Protein AF-A0A6G6WIY3-F1 (afdb_monomer_lite)

Sequence (70 aa):
MSASMGSATVVVPEGWAANCDRLNPGTGRLRNQLPATAAPGCPTLVLRGQLGAGTLTLRHANRWDRRRGG

Organism: NCBI:txid2712223

pLDDT: mean 87.36, std 13.0, range [42.19, 97.31]

Secondary structure (DSSP, 8-state):
-----EEEEEEE-TT-EEEEEEEE-TTSEEEE-S-SSPPTT--EEEEEEE--SEEEEEEEPPTTHHHH--

Foldseek 3Di:
DDQDEEEDEDEDAPQEAEDCVQEAAVLDEEAEPGDNDGHVPYYYHYDHDYHGHYYYYYYYDDPVNVVVVD

Structure (mmCIF, N/CA/C/O backbone):
data_AF-A0A6G6WIY3-F1
#
_entry.id   AF-A0A6G6WIY3-F1
#
loop_
_atom_site.group_PDB
_atom_site.id
_atom_site.type_symbol
_atom_site.label_atom_id
_atom_site.label_alt_id
_atom_site.label_comp_id
_atom_site.label_asym_id
_atom_site.label_entity_id
_atom_site.label_seq_id
_atom_site.pdbx_PDB_ins_code
_atom_site.Cartn_x
_atom_site.Cartn_y
_atom_site.Cartn_z
_atom_site.occupancy
_atom_site.B_iso_or_equiv
_atom_site.auth_seq_id
_atom_site.auth_comp_id
_atom_site.auth_asym_id
_atom_site.auth_atom_id
_atom_site.pdbx_PDB_model_num
ATOM 1 N N . MET A 1 1 ? 8.082 -0.066 -25.510 1.00 42.19 1 MET A N 1
ATOM 2 C CA . MET A 1 1 ? 7.893 -0.725 -24.198 1.00 42.19 1 MET A CA 1
ATOM 3 C C . MET A 1 1 ? 8.483 0.193 -23.138 1.00 42.19 1 MET A C 1
ATOM 5 O O . MET A 1 1 ? 9.668 0.476 -23.227 1.00 42.19 1 MET A O 1
ATOM 9 N N . SER A 1 2 ? 7.681 0.738 -22.218 1.00 51.31 2 SER A N 1
ATOM 10 C CA . SER A 1 2 ? 8.212 1.578 -21.133 1.00 51.31 2 SER A CA 1
ATOM 11 C C . SER A 1 2 ? 8.623 0.678 -19.972 1.00 51.31 2 SER A C 1
ATOM 13 O O . SER A 1 2 ? 7.768 0.073 -19.327 1.00 51.31 2 SER A O 1
ATOM 15 N N . ALA A 1 3 ? 9.927 0.540 -19.739 1.00 53.03 3 ALA A N 1
ATOM 16 C CA . ALA A 1 3 ? 10.449 -0.049 -18.514 1.00 53.03 3 ALA A CA 1
ATOM 17 C C . ALA A 1 3 ? 10.606 1.080 -17.490 1.00 53.03 3 ALA A C 1
ATOM 19 O O . ALA A 1 3 ? 11.678 1.659 -17.342 1.00 53.03 3 ALA A O 1
ATOM 20 N N . SER A 1 4 ? 9.517 1.452 -16.818 1.00 61.28 4 SER A N 1
ATOM 21 C CA . SER A 1 4 ? 9.586 2.402 -15.709 1.00 61.28 4 SER A CA 1
ATOM 22 C C . SER A 1 4 ? 10.265 1.716 -14.524 1.00 61.28 4 SER A C 1
ATOM 24 O O . SER A 1 4 ? 9.654 0.864 -13.870 1.00 61.28 4 SER A O 1
ATOM 26 N N . MET A 1 5 ? 11.534 2.060 -14.294 1.00 69.75 5 MET A N 1
ATOM 27 C CA . MET A 1 5 ? 12.301 1.630 -13.129 1.00 69.75 5 MET A CA 1
ATOM 28 C C . MET A 1 5 ? 12.168 2.646 -11.998 1.00 69.75 5 MET A C 1
ATOM 30 O O . MET A 1 5 ? 12.446 3.826 -12.194 1.00 69.75 5 MET A O 1
ATOM 34 N N . GLY A 1 6 ? 11.743 2.205 -10.813 1.00 77.75 6 GLY A N 1
ATOM 35 C CA . GLY A 1 6 ? 11.586 3.113 -9.677 1.00 77.75 6 GLY A CA 1
ATOM 36 C C . GLY A 1 6 ? 11.082 2.449 -8.403 1.00 77.75 6 GLY A C 1
ATOM 37 O O . GLY A 1 6 ? 10.535 1.344 -8.416 1.00 77.75 6 GLY A O 1
ATOM 38 N N . SER A 1 7 ? 11.278 3.127 -7.276 1.00 88.38 7 SER A N 1
ATOM 39 C CA . SER A 1 7 ? 10.704 2.736 -5.992 1.00 88.38 7 SER A CA 1
ATOM 40 C C . SER A 1 7 ? 9.678 3.766 -5.534 1.00 88.38 7 SER A C 1
ATOM 42 O O . SER A 1 7 ? 9.873 4.971 -5.673 1.00 88.38 7 SER A O 1
ATOM 44 N N . ALA A 1 8 ? 8.569 3.279 -4.985 1.00 90.69 8 ALA A N 1
ATOM 45 C CA . ALA A 1 8 ? 7.515 4.106 -4.420 1.00 90.69 8 ALA A CA 1
ATOM 46 C C . ALA A 1 8 ? 7.185 3.610 -3.012 1.00 90.69 8 ALA A C 1
ATOM 48 O O . ALA A 1 8 ? 7.100 2.405 -2.767 1.00 90.69 8 ALA A O 1
ATOM 49 N N . THR A 1 9 ? 6.999 4.542 -2.079 1.00 94.00 9 THR A N 1
ATOM 50 C CA . THR A 1 9 ? 6.514 4.234 -0.731 1.00 94.00 9 THR A CA 1
ATOM 51 C C . THR A 1 9 ? 5.199 4.955 -0.505 1.00 94.00 9 THR A C 1
ATOM 53 O O . THR A 1 9 ? 5.158 6.181 -0.541 1.00 94.00 9 THR A O 1
ATOM 56 N N . VAL A 1 10 ? 4.139 4.193 -0.258 1.00 93.69 10 VAL A N 1
ATOM 57 C CA . VAL A 1 10 ? 2.843 4.720 0.165 1.00 93.69 10 VAL A CA 1
ATOM 58 C C . VAL A 1 10 ? 2.800 4.654 1.682 1.00 93.69 10 VAL A C 1
ATOM 60 O O . VAL A 1 10 ? 2.930 3.583 2.283 1.00 93.69 10 VAL A O 1
ATOM 63 N N . VAL A 1 11 ? 2.642 5.823 2.290 1.00 94.81 11 VAL A N 1
ATOM 64 C CA . VAL A 1 11 ? 2.535 5.984 3.735 1.00 94.81 11 VAL A CA 1
ATOM 65 C C . VAL A 1 11 ? 1.092 6.329 4.072 1.00 94.81 11 VAL A C 1
ATOM 67 O O . VAL A 1 11 ? 0.551 7.283 3.520 1.00 94.81 11 VAL A O 1
ATOM 70 N N . VAL A 1 12 ? 0.476 5.566 4.973 1.00 93.19 12 VAL A N 1
ATOM 71 C CA . VAL A 1 12 ? -0.915 5.780 5.408 1.00 93.19 12 VAL A CA 1
ATOM 72 C C . VAL A 1 12 ? -1.012 6.024 6.916 1.00 93.19 12 VAL A C 1
ATOM 74 O O . VAL A 1 12 ? -0.104 5.629 7.657 1.00 93.19 12 VAL A O 1
ATOM 77 N N . PRO A 1 13 ? -2.099 6.646 7.404 1.00 92.69 13 PRO A N 1
ATOM 78 C CA . PRO A 1 13 ? -2.374 6.730 8.835 1.00 92.69 13 PRO A CA 1
ATOM 79 C C . PRO A 1 13 ? -2.436 5.350 9.507 1.00 92.69 13 PRO A C 1
ATOM 81 O O . PRO A 1 13 ? -2.611 4.324 8.847 1.00 92.69 13 PRO A O 1
ATOM 84 N N . GLU A 1 14 ? -2.282 5.318 10.831 1.00 92.75 14 GLU A N 1
ATOM 85 C CA . GLU A 1 14 ? -2.486 4.091 11.613 1.00 92.75 14 GLU A CA 1
ATOM 86 C C . GLU A 1 14 ? -3.926 3.571 11.485 1.00 92.75 14 GLU A C 1
ATOM 88 O O . GLU A 1 14 ? -4.857 4.332 11.227 1.00 92.75 14 GLU A O 1
ATOM 93 N N . GLY A 1 15 ? -4.100 2.254 11.624 1.00 94.38 15 GLY A N 1
ATOM 94 C CA . GLY A 1 15 ? -5.403 1.583 11.538 1.00 94.38 15 GLY A CA 1
ATOM 95 C C . GLY A 1 15 ? -5.893 1.288 10.116 1.00 94.38 15 GLY A C 1
ATOM 96 O O . GLY A 1 15 ? -6.805 0.484 9.944 1.00 94.38 15 GLY A O 1
ATOM 97 N N . TRP A 1 16 ? -5.283 1.878 9.087 1.00 96.44 16 TRP A N 1
ATOM 98 C CA . TRP A 1 16 ? -5.617 1.594 7.689 1.00 96.44 16 TRP A CA 1
ATOM 99 C C . TRP A 1 16 ? -5.110 0.218 7.246 1.00 96.44 16 TRP A C 1
ATOM 101 O O . TRP A 1 16 ? -4.071 -0.249 7.706 1.00 96.44 16 TRP A O 1
ATOM 111 N N . ALA A 1 17 ? -5.806 -0.392 6.290 1.00 97.31 17 ALA A N 1
ATOM 112 C CA . ALA A 1 17 ? -5.388 -1.635 5.643 1.00 97.31 17 ALA A CA 1
ATOM 113 C C . ALA A 1 17 ? -5.121 -1.442 4.150 1.00 97.31 17 ALA A C 1
ATOM 115 O O . ALA A 1 17 ? -5.483 -0.415 3.566 1.00 97.31 17 ALA A O 1
ATOM 116 N N . ALA A 1 18 ? -4.524 -2.452 3.516 1.00 96.62 18 ALA A N 1
ATOM 117 C CA . ALA A 1 18 ? -4.397 -2.501 2.065 1.00 96.62 18 ALA A CA 1
ATOM 118 C C . ALA A 1 18 ? -4.721 -3.886 1.496 1.00 96.62 18 ALA A C 1
ATOM 120 O O . ALA A 1 18 ? -4.117 -4.885 1.884 1.00 96.62 18 ALA A O 1
ATOM 121 N N . ASN A 1 19 ? -5.610 -3.912 0.503 1.00 95.31 19 ASN A N 1
ATOM 122 C CA . ASN A 1 19 ? -5.835 -5.047 -0.379 1.00 95.31 19 ASN A CA 1
ATOM 123 C C . ASN A 1 19 ? -4.982 -4.879 -1.646 1.00 95.31 19 ASN A C 1
ATOM 125 O O . ASN A 1 19 ? -5.133 -3.905 -2.390 1.00 95.31 19 ASN A O 1
ATOM 129 N N . CYS A 1 20 ? -4.106 -5.854 -1.887 1.00 94.06 20 CYS A N 1
ATOM 130 C CA . CYS A 1 20 ? -3.231 -5.910 -3.058 1.00 94.06 20 CYS A CA 1
ATOM 131 C C . CYS A 1 20 ? -3.483 -7.150 -3.927 1.00 94.06 20 CYS A C 1
ATOM 133 O O . CYS A 1 20 ? -2.669 -7.448 -4.796 1.00 94.06 20 CYS A O 1
ATOM 135 N N . ASP A 1 21 ? -4.590 -7.868 -3.727 1.00 93.75 21 ASP A N 1
ATOM 136 C CA . ASP A 1 21 ? -4.850 -9.164 -4.376 1.00 93.75 21 ASP A CA 1
ATOM 137 C C . ASP A 1 21 ? -4.941 -9.040 -5.903 1.00 93.75 21 ASP A C 1
ATOM 139 O O . ASP A 1 21 ? -4.709 -9.990 -6.644 1.00 93.75 21 ASP A O 1
ATOM 143 N N . ARG A 1 22 ? -5.283 -7.840 -6.385 1.00 93.00 22 ARG A N 1
ATOM 144 C CA . ARG A 1 22 ? -5.390 -7.499 -7.811 1.00 93.00 22 ARG A CA 1
ATOM 145 C C . ARG A 1 22 ? -4.203 -6.684 -8.327 1.00 93.00 22 ARG A C 1
ATOM 147 O O . ARG A 1 22 ? -4.302 -6.056 -9.385 1.00 93.00 22 ARG A O 1
ATOM 154 N N . LEU A 1 23 ? -3.104 -6.654 -7.580 1.00 92.62 23 LEU A N 1
ATOM 155 C CA . LEU A 1 23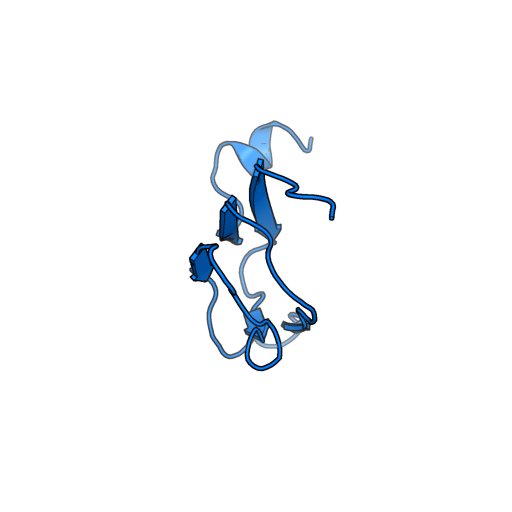 ? -1.856 -6.038 -7.998 1.00 92.62 23 LEU A CA 1
ATOM 156 C C . LEU A 1 23 ? -0.891 -7.131 -8.462 1.00 92.62 23 LEU A C 1
ATOM 158 O O . LEU A 1 23 ? -0.454 -7.961 -7.671 1.00 92.62 23 LEU A O 1
ATOM 162 N N . ASN A 1 24 ? -0.533 -7.118 -9.743 1.00 91.62 24 ASN A N 1
ATOM 163 C CA . ASN A 1 24 ? 0.464 -8.029 -10.288 1.00 91.62 24 ASN A CA 1
ATOM 164 C C . ASN A 1 24 ? 1.864 -7.404 -10.145 1.00 91.62 24 ASN A C 1
ATOM 166 O O . ASN A 1 24 ? 2.129 -6.368 -10.760 1.00 91.62 24 ASN A O 1
ATOM 170 N N . PRO A 1 25 ? 2.784 -7.994 -9.366 1.00 85.44 25 PRO A N 1
ATOM 171 C CA . PRO A 1 25 ? 4.118 -7.435 -9.205 1.00 85.44 25 PRO A CA 1
ATOM 172 C C . PRO A 1 25 ? 4.995 -7.550 -10.462 1.00 85.44 25 PRO A C 1
ATOM 174 O O . PRO A 1 25 ? 5.976 -6.820 -10.553 1.00 85.44 25 PRO A O 1
ATOM 177 N N . GLY A 1 26 ? 4.668 -8.409 -11.436 1.00 88.50 26 GLY A N 1
ATOM 178 C CA . GLY A 1 26 ? 5.487 -8.595 -12.638 1.00 88.50 26 GLY A CA 1
ATOM 179 C C . GLY A 1 26 ? 6.944 -8.926 -12.289 1.00 88.50 26 GLY A C 1
ATOM 180 O O . GLY A 1 26 ? 7.214 -9.898 -11.590 1.00 88.50 26 GLY A O 1
ATOM 181 N N . THR A 1 27 ? 7.883 -8.096 -12.753 1.00 88.00 27 THR A N 1
ATOM 182 C CA . THR A 1 27 ? 9.320 -8.176 -1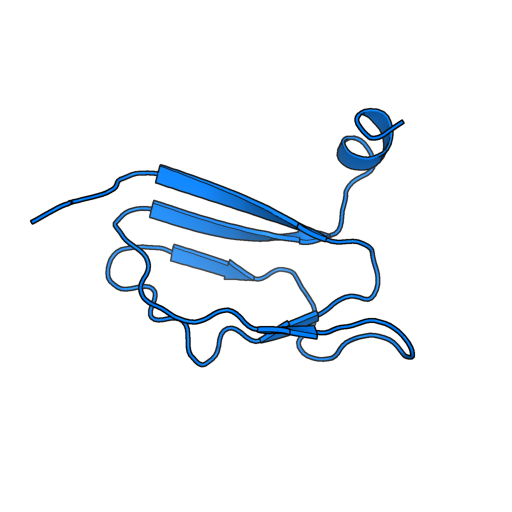2.408 1.00 88.00 27 THR A CA 1
ATOM 183 C C . THR A 1 27 ? 9.712 -7.328 -11.190 1.00 88.00 27 THR A C 1
ATOM 185 O O . THR A 1 27 ? 10.874 -7.325 -10.779 1.00 88.00 27 THR A O 1
ATOM 188 N N . GLY A 1 28 ? 8.769 -6.584 -10.615 1.00 90.06 28 GLY A N 1
ATOM 189 C CA . GLY A 1 28 ? 8.955 -5.771 -9.420 1.00 90.06 28 GLY A CA 1
ATOM 190 C C . GLY A 1 28 ? 8.709 -6.530 -8.114 1.00 90.06 28 GLY A C 1
ATOM 191 O O . GLY A 1 28 ? 8.455 -7.733 -8.079 1.00 90.06 28 GLY A O 1
ATOM 192 N N . ARG A 1 29 ? 8.786 -5.806 -6.994 1.00 93.31 29 ARG A N 1
ATOM 193 C CA . ARG A 1 29 ? 8.524 -6.317 -5.642 1.00 93.31 29 ARG A CA 1
ATOM 194 C C . ARG A 1 29 ? 7.449 -5.492 -4.945 1.00 93.31 29 ARG A C 1
ATOM 196 O O . ARG A 1 29 ? 7.535 -4.267 -4.897 1.00 93.31 29 ARG A O 1
ATOM 203 N N . LEU A 1 30 ? 6.489 -6.175 -4.329 1.00 94.38 30 LEU A N 1
ATOM 204 C CA . LEU A 1 30 ? 5.533 -5.586 -3.395 1.00 94.38 30 LEU A CA 1
ATOM 205 C C . LEU A 1 30 ? 5.965 -5.898 -1.957 1.00 94.38 30 LEU A C 1
ATOM 207 O O . LEU A 1 30 ? 6.168 -7.057 -1.603 1.00 94.38 30 LEU A O 1
ATOM 211 N N . ARG A 1 31 ? 6.080 -4.869 -1.116 1.00 95.62 31 ARG A N 1
ATOM 212 C CA . ARG A 1 31 ? 6.280 -4.983 0.334 1.00 95.62 31 ARG A CA 1
ATOM 213 C C . ARG A 1 31 ? 5.087 -4.362 1.050 1.00 95.62 31 ARG A C 1
ATOM 215 O O . ARG A 1 31 ? 5.081 -3.161 1.305 1.00 95.62 31 ARG A O 1
ATOM 222 N N . ASN A 1 32 ? 4.080 -5.171 1.361 1.00 95.12 32 ASN A N 1
ATOM 223 C CA . ASN A 1 32 ? 2.938 -4.725 2.151 1.00 95.12 32 ASN A CA 1
ATOM 224 C C . ASN A 1 32 ? 3.209 -4.951 3.646 1.00 95.12 32 ASN A C 1
ATOM 226 O O . ASN A 1 32 ? 3.340 -6.092 4.077 1.00 95.12 32 ASN A O 1
ATOM 230 N N . GLN A 1 33 ? 3.326 -3.867 4.412 1.00 96.38 33 GLN A N 1
ATOM 231 C CA . GLN A 1 33 ? 3.479 -3.885 5.873 1.00 96.38 33 GLN A CA 1
ATOM 232 C C . GLN A 1 33 ? 2.193 -3.449 6.591 1.00 96.38 33 GLN A C 1
ATOM 234 O O . GLN A 1 33 ? 2.213 -3.225 7.799 1.00 96.38 33 GLN A O 1
ATOM 239 N N . LEU A 1 34 ? 1.096 -3.269 5.852 1.00 96.00 34 LEU A N 1
ATOM 240 C CA . LEU A 1 34 ? -0.209 -2.923 6.401 1.00 96.00 34 LEU A CA 1
ATOM 241 C C . LEU A 1 34 ? -0.994 -4.191 6.756 1.00 96.00 34 LEU A C 1
ATOM 243 O O . LEU A 1 34 ? -0.783 -5.237 6.133 1.00 96.00 34 LEU A O 1
ATOM 247 N N . PRO A 1 35 ? -1.917 -4.116 7.728 1.00 94.12 35 PRO A N 1
ATOM 248 C CA . PRO A 1 35 ? -2.815 -5.222 8.028 1.00 94.12 35 PRO A CA 1
ATOM 249 C C . PRO A 1 35 ? -3.742 -5.531 6.841 1.00 94.12 35 PRO A C 1
ATOM 251 O O . PRO A 1 35 ? -4.011 -4.676 5.994 1.00 94.12 35 PRO A O 1
ATOM 254 N N . ALA A 1 36 ? -4.258 -6.762 6.802 1.00 89.75 36 ALA A N 1
ATOM 255 C CA . ALA A 1 36 ? -5.231 -7.197 5.796 1.00 89.75 36 ALA A CA 1
ATOM 256 C C . ALA A 1 36 ? -6.637 -6.610 6.031 1.00 89.75 36 ALA A C 1
ATOM 258 O O . ALA A 1 36 ? -7.384 -6.397 5.079 1.00 89.75 36 ALA A O 1
ATOM 259 N N . THR A 1 37 ? -6.974 -6.313 7.289 1.00 94.25 37 THR A N 1
ATOM 260 C CA . THR A 1 37 ? -8.266 -5.751 7.702 1.00 94.25 37 THR A CA 1
ATOM 261 C C . THR A 1 37 ? -8.041 -4.422 8.403 1.00 94.25 37 THR A C 1
ATOM 263 O O . THR A 1 37 ? -7.166 -4.319 9.265 1.00 94.25 37 THR A O 1
ATOM 266 N N . ALA A 1 38 ? -8.812 -3.401 8.028 1.00 96.44 38 ALA A N 1
ATOM 267 C CA . ALA A 1 38 ? -8.719 -2.090 8.655 1.00 96.44 38 ALA A CA 1
ATOM 268 C C . ALA A 1 38 ? -9.318 -2.114 10.068 1.00 96.44 38 ALA A C 1
ATOM 270 O O . ALA A 1 38 ? -10.254 -2.865 10.353 1.00 96.44 38 ALA A O 1
ATOM 271 N N . ALA A 1 39 ? -8.796 -1.261 10.945 1.00 96.75 39 ALA A N 1
ATOM 272 C CA . ALA A 1 39 ? -9.409 -0.991 12.236 1.00 96.75 39 ALA A CA 1
ATOM 273 C C . ALA A 1 39 ? -10.825 -0.395 12.056 1.00 96.75 39 ALA A C 1
ATOM 275 O O . ALA A 1 39 ? -11.111 0.207 11.015 1.00 96.75 39 ALA A O 1
ATOM 276 N N . PRO A 1 40 ? -11.719 -0.512 13.056 1.00 96.44 40 PRO A N 1
ATOM 277 C CA . PRO A 1 40 ? -13.052 0.084 12.991 1.00 96.44 40 PRO A CA 1
ATOM 278 C C . PRO A 1 40 ? -13.002 1.578 12.640 1.00 96.44 40 PRO A C 1
ATOM 280 O O . PRO A 1 40 ? -12.258 2.343 13.248 1.00 96.44 40 PRO A O 1
ATOM 283 N N . GLY A 1 41 ? -13.779 1.989 11.636 1.00 96.06 41 GLY A N 1
ATOM 284 C CA . GLY A 1 41 ? -13.812 3.375 11.152 1.00 96.06 41 GLY A CA 1
ATOM 285 C C . GLY A 1 41 ? -12.630 3.789 10.264 1.00 96.06 41 GLY A C 1
ATOM 286 O O . GLY A 1 41 ? -12.631 4.907 9.75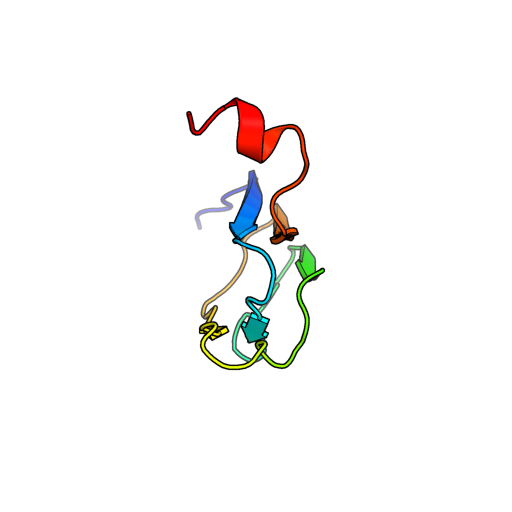4 1.00 96.06 41 GLY A O 1
ATOM 287 N N . CYS A 1 42 ? -11.647 2.913 10.034 1.00 96.94 42 CYS A N 1
ATOM 288 C CA 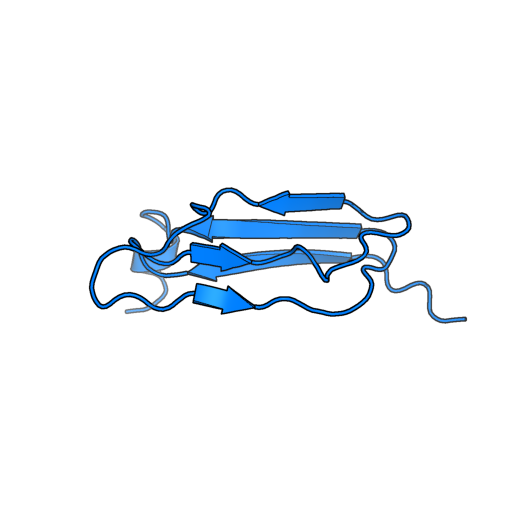. CYS A 1 42 ? -10.547 3.155 9.102 1.00 96.94 42 CYS A CA 1
ATOM 289 C C . CYS A 1 42 ? -10.829 2.524 7.727 1.00 96.94 42 CYS A C 1
ATOM 291 O O . CYS A 1 42 ? -11.434 1.453 7.639 1.00 96.94 42 CYS A O 1
ATOM 293 N N . PRO A 1 43 ? -10.381 3.152 6.628 1.00 96.69 43 PRO A N 1
ATOM 294 C CA . PRO A 1 43 ? -10.571 2.615 5.291 1.00 96.69 43 PRO A CA 1
ATOM 295 C C . PRO A 1 43 ? -9.535 1.538 4.937 1.00 96.69 43 PRO A C 1
ATOM 297 O O . PRO A 1 43 ? -8.464 1.416 5.538 1.00 96.69 43 PRO A O 1
ATOM 300 N N . THR A 1 44 ? -9.856 0.781 3.887 1.00 97.06 44 THR A N 1
ATOM 301 C CA . THR A 1 44 ? -8.929 -0.137 3.215 1.00 97.06 44 THR A CA 1
ATOM 302 C C . THR A 1 44 ? -8.560 0.430 1.850 1.00 97.06 44 THR A C 1
ATOM 304 O O . THR A 1 44 ? -9.438 0.701 1.031 1.00 97.06 44 THR A O 1
ATOM 307 N N . LEU A 1 45 ? -7.265 0.586 1.580 1.00 94.56 45 LEU A N 1
ATOM 308 C CA . LEU A 1 45 ? -6.775 0.929 0.249 1.00 94.56 45 LEU A CA 1
ATOM 309 C C . LEU A 1 45 ? -6.840 -0.287 -0.670 1.00 94.56 45 LEU A C 1
ATOM 311 O O . LEU A 1 45 ? -6.388 -1.366 -0.305 1.00 94.56 45 LEU A O 1
ATOM 315 N N . VAL A 1 46 ? -7.345 -0.107 -1.887 1.00 95.06 46 VAL A N 1
ATOM 316 C CA . VAL A 1 46 ? -7.389 -1.171 -2.896 1.00 95.06 46 VAL A CA 1
ATOM 317 C C . VAL A 1 46 ? -6.437 -0.815 -4.025 1.00 95.06 46 VAL A C 1
ATOM 319 O O . VAL A 1 46 ? -6.682 0.135 -4.768 1.00 95.06 46 VAL A O 1
ATOM 322 N N . LEU A 1 47 ? -5.362 -1.588 -4.171 1.00 92.38 47 LEU A N 1
ATOM 323 C CA . LEU A 1 47 ? -4.376 -1.397 -5.230 1.00 92.38 47 LEU A CA 1
ATOM 324 C C . LEU A 1 47 ? -4.611 -2.388 -6.368 1.00 92.38 47 LEU A C 1
ATOM 326 O O . LEU A 1 47 ? -4.791 -3.587 -6.153 1.00 92.38 47 LEU A O 1
ATOM 330 N N . ARG A 1 48 ? -4.621 -1.871 -7.598 1.00 93.56 48 ARG A N 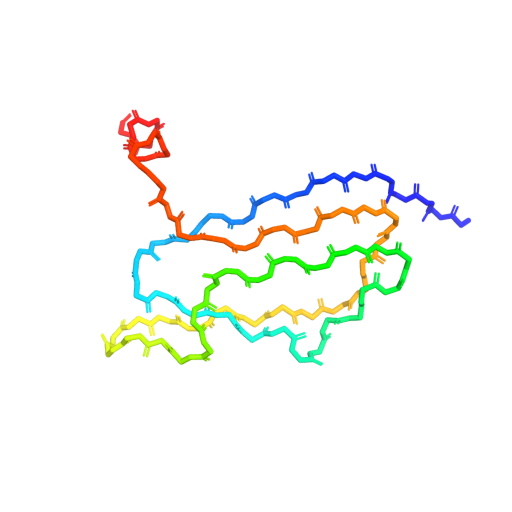1
ATOM 331 C CA . ARG A 1 48 ? -4.858 -2.643 -8.822 1.00 93.56 48 ARG A CA 1
ATOM 332 C C . ARG A 1 48 ? -3.880 -2.217 -9.905 1.00 93.56 48 ARG A C 1
ATOM 334 O O . ARG A 1 48 ? -3.553 -1.037 -9.999 1.00 93.56 48 ARG A O 1
ATOM 341 N N . GLY A 1 49 ? -3.469 -3.164 -10.741 1.00 90.75 49 GLY A N 1
ATOM 342 C CA . GLY A 1 49 ? -2.603 -2.903 -11.893 1.00 90.75 49 GLY A CA 1
ATOM 343 C C . GLY A 1 49 ? -1.359 -3.782 -11.904 1.00 90.75 49 GLY A C 1
ATOM 344 O O . GLY A 1 49 ? -1.333 -4.835 -11.268 1.00 90.75 49 GLY A O 1
ATOM 345 N N . GLN A 1 50 ? -0.334 -3.345 -12.635 1.00 90.31 50 GLN A N 1
ATOM 346 C CA . GLN A 1 50 ? 0.922 -4.071 -12.788 1.00 90.31 50 GLN A CA 1
ATOM 347 C C . GLN A 1 50 ? 2.103 -3.196 -12.374 1.00 90.31 50 GLN A C 1
ATOM 349 O O . GLN A 1 50 ? 2.208 -2.048 -12.806 1.00 90.31 50 GLN A O 1
ATOM 354 N N . LEU A 1 51 ? 2.996 -3.736 -11.546 1.00 87.81 51 LEU A N 1
ATOM 355 C CA . LEU A 1 51 ? 4.249 -3.067 -11.215 1.00 87.81 51 LEU A CA 1
ATOM 356 C C . LEU A 1 51 ? 5.264 -3.259 -12.350 1.00 87.81 51 LEU A C 1
ATOM 358 O O . LEU A 1 51 ? 5.418 -4.353 -12.896 1.00 87.81 51 LEU A O 1
ATOM 362 N N . GLY A 1 52 ? 5.963 -2.175 -12.693 1.00 85.75 52 GLY A N 1
ATOM 363 C CA . GLY A 1 52 ? 7.188 -2.236 -13.489 1.00 85.75 52 GLY A CA 1
ATOM 364 C C . GLY A 1 52 ? 8.370 -2.756 -12.662 1.00 85.75 52 GLY A C 1
ATOM 365 O O . GLY A 1 52 ? 8.226 -3.111 -11.490 1.00 85.75 52 GLY A O 1
ATOM 366 N N . ALA A 1 53 ? 9.563 -2.771 -13.255 1.00 86.81 53 ALA A N 1
ATOM 367 C CA . ALA A 1 53 ? 10.778 -3.180 -12.555 1.00 86.81 53 ALA A CA 1
ATOM 368 C C . ALA A 1 53 ? 11.071 -2.214 -11.388 1.00 86.81 53 ALA A C 1
ATOM 370 O O . ALA A 1 53 ? 11.451 -1.070 -11.596 1.00 86.81 53 ALA A O 1
ATOM 371 N N . GLY A 1 54 ? 10.871 -2.634 -10.140 1.00 89.06 54 GLY A N 1
ATOM 372 C CA . GLY A 1 54 ? 10.915 -1.692 -9.023 1.00 89.06 54 GLY A CA 1
ATOM 373 C C . GLY A 1 54 ? 10.436 -2.263 -7.699 1.00 89.06 54 GLY A C 1
ATOM 374 O O . GLY A 1 54 ? 10.234 -3.468 -7.567 1.00 89.06 54 GLY A O 1
ATOM 375 N N . THR A 1 55 ? 10.265 -1.403 -6.693 1.00 93.06 55 THR A N 1
ATOM 376 C CA . THR A 1 55 ? 9.700 -1.802 -5.391 1.00 93.06 55 THR A CA 1
ATOM 377 C C . THR A 1 55 ? 8.599 -0.847 -4.954 1.00 93.06 55 THR A C 1
ATOM 379 O O . THR A 1 55 ? 8.840 0.349 -4.808 1.00 93.06 55 THR A O 1
ATOM 382 N N . LEU A 1 56 ? 7.415 -1.388 -4.674 1.00 94.25 56 LEU A N 1
ATOM 383 C CA . LEU A 1 56 ? 6.332 -0.683 -3.996 1.00 94.25 56 LEU A CA 1
ATOM 384 C C . LEU A 1 56 ? 6.306 -1.104 -2.526 1.00 94.25 56 LEU A C 1
ATOM 386 O O . LEU A 1 56 ? 6.167 -2.290 -2.228 1.00 94.25 56 LEU A O 1
ATOM 390 N N . THR A 1 57 ? 6.423 -0.145 -1.610 1.00 95.88 57 THR A N 1
ATOM 391 C CA . THR A 1 57 ? 6.301 -0.384 -0.165 1.00 95.88 57 THR A CA 1
ATOM 392 C C . THR A 1 57 ? 5.054 0.301 0.376 1.00 95.88 57 THR A C 1
ATOM 394 O O . THR A 1 57 ? 4.864 1.492 0.149 1.00 95.88 57 THR A O 1
ATOM 397 N N . LEU A 1 58 ? 4.225 -0.434 1.113 1.00 96.06 58 LEU A N 1
ATOM 398 C CA . LEU A 1 58 ? 3.060 0.090 1.826 1.00 96.06 58 LEU A CA 1
ATOM 399 C C . LEU A 1 58 ? 3.336 -0.013 3.323 1.00 96.06 58 LEU A C 1
ATOM 401 O O . LEU A 1 58 ? 3.655 -1.103 3.799 1.00 96.06 58 LEU A O 1
ATOM 405 N N . ARG A 1 59 ? 3.249 1.096 4.060 1.00 96.00 59 ARG A N 1
ATOM 406 C CA . ARG A 1 59 ? 3.495 1.118 5.511 1.00 96.00 59 ARG A CA 1
ATOM 407 C C . ARG A 1 59 ? 2.727 2.231 6.213 1.00 96.00 59 ARG A C 1
ATOM 409 O O . ARG A 1 59 ? 2.313 3.203 5.584 1.00 96.00 59 ARG A O 1
ATOM 416 N N . HIS A 1 60 ? 2.597 2.124 7.530 1.00 95.00 60 HIS A N 1
ATOM 417 C CA . HIS A 1 60 ? 2.074 3.222 8.336 1.00 95.00 60 HIS A CA 1
ATOM 418 C C . HIS A 1 60 ? 3.071 4.385 8.446 1.00 95.00 60 HIS A C 1
ATOM 420 O O . HIS A 1 60 ? 4.291 4.217 8.294 1.00 95.00 60 HIS A O 1
ATOM 426 N N . ALA A 1 61 ? 2.530 5.571 8.729 1.00 89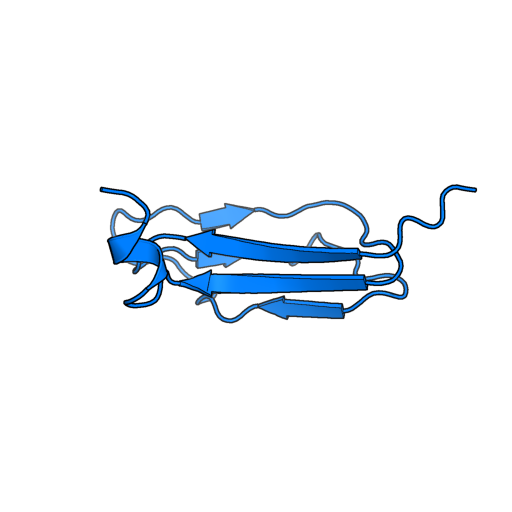.62 61 ALA A N 1
ATOM 427 C CA . ALA A 1 61 ? 3.289 6.774 9.037 1.00 89.62 61 ALA A CA 1
ATOM 428 C C . ALA A 1 61 ? 4.173 6.567 10.264 1.00 89.62 61 ALA A C 1
ATOM 430 O O . ALA A 1 61 ? 3.693 6.248 11.354 1.00 89.62 61 ALA A O 1
ATOM 431 N N . ASN A 1 62 ? 5.471 6.800 10.087 1.00 85.12 62 ASN A N 1
ATOM 432 C CA . ASN A 1 62 ? 6.431 6.774 11.176 1.00 85.12 62 ASN A CA 1
ATOM 433 C C . ASN A 1 62 ? 6.542 8.164 11.829 1.00 85.12 62 ASN A C 1
ATOM 435 O O . ASN A 1 62 ? 6.014 9.168 11.342 1.00 85.12 62 ASN A O 1
ATOM 439 N N . ARG A 1 63 ? 7.276 8.236 12.944 1.00 76.31 63 ARG A N 1
ATOM 440 C CA . ARG A 1 63 ? 7.492 9.479 13.705 1.00 76.31 63 ARG A CA 1
ATOM 441 C C . ARG A 1 63 ? 8.100 10.632 12.895 1.00 76.31 63 ARG A C 1
ATOM 443 O O . ARG A 1 63 ? 7.988 11.772 13.322 1.00 76.31 63 ARG A O 1
ATOM 450 N N . TRP A 1 64 ? 8.783 10.349 11.787 1.00 75.44 64 TRP A N 1
ATOM 451 C CA . TRP A 1 64 ? 9.414 11.352 10.927 1.00 75.44 64 TRP A CA 1
ATOM 452 C C . TRP A 1 64 ? 8.460 11.856 9.845 1.00 75.44 64 TRP A C 1
ATOM 454 O O . TRP A 1 64 ? 8.467 13.050 9.560 1.00 75.44 64 TRP A O 1
ATOM 464 N N . ASP A 1 65 ? 7.599 10.984 9.313 1.00 80.94 65 ASP A N 1
ATOM 465 C CA . ASP A 1 65 ? 6.535 11.363 8.375 1.00 80.94 65 ASP A CA 1
ATOM 466 C C . ASP A 1 65 ? 5.570 12.358 9.042 1.00 80.94 65 ASP A C 1
ATOM 468 O O . ASP A 1 65 ? 5.228 13.384 8.461 1.00 80.94 65 ASP A O 1
ATOM 472 N N . ARG A 1 66 ? 5.223 12.118 10.317 1.00 72.44 66 ARG A N 1
ATOM 473 C CA . ARG A 1 66 ? 4.357 13.020 11.101 1.00 72.44 66 ARG A CA 1
ATOM 474 C C . ARG A 1 66 ? 4.971 14.399 11.358 1.00 72.44 66 ARG A C 1
ATOM 476 O O . ARG A 1 66 ? 4.230 15.348 11.557 1.00 72.44 66 ARG A O 1
ATOM 483 N N . ARG A 1 67 ? 6.304 14.528 11.355 1.00 70.94 67 ARG A N 1
ATOM 484 C CA . ARG A 1 67 ? 6.993 15.814 11.592 1.00 70.94 67 ARG A CA 1
ATOM 485 C C . ARG A 1 67 ? 7.069 16.705 10.355 1.00 70.94 67 ARG A C 1
ATOM 487 O O . ARG A 1 67 ? 7.357 17.882 10.500 1.00 70.94 67 ARG A O 1
ATOM 494 N N . ARG A 1 68 ? 6.887 16.148 9.154 1.00 64.12 68 ARG A N 1
ATOM 495 C CA . ARG A 1 68 ? 6.979 16.890 7.883 1.00 64.12 68 ARG A CA 1
ATOM 496 C C . ARG A 1 68 ? 5.618 17.267 7.295 1.00 64.12 68 ARG A C 1
ATOM 498 O O . ARG A 1 68 ? 5.584 17.949 6.282 1.00 64.12 68 ARG A O 1
ATOM 505 N N . GLY A 1 69 ? 4.530 16.787 7.897 1.00 58.66 69 GLY A N 1
ATOM 506 C CA . GLY A 1 69 ? 3.156 17.079 7.482 1.00 58.66 69 GLY A CA 1
ATOM 507 C C . GLY A 1 69 ? 2.437 18.104 8.363 1.00 58.66 69 GLY A C 1
ATOM 508 O O . GLY A 1 69 ? 1.210 18.118 8.337 1.00 58.66 69 GLY A O 1
ATOM 509 N N . GLY A 1 70 ? 3.177 18.873 9.172 1.00 47.06 70 GLY A N 1
ATOM 510 C CA . GLY A 1 70 ? 2.666 19.972 10.000 1.00 47.06 70 GLY A CA 1
ATOM 511 C C . GLY A 1 70 ? 3.072 21.325 9.444 1.00 47.06 70 GLY A C 1
ATOM 512 O O . GLY A 1 70 ? 4.163 21.387 8.833 1.00 47.06 70 GLY A O 1
#

Radius of gyration: 13.34 Å; chains: 1; bounding box: 26×29×38 Å